Protein AF-A0A9W8U5A1-F1 (afdb_monomer)

Nearest PDB structures (foldseek):
  7m7a-assembly4_D  TM=4.043E-01  e=2.988E+00  Legionella pneumophila
  7m7a-assembly2_B  TM=3.499E-01  e=3.311E+00  Legionella pneumophila
  7m7a-assembly3_C  TM=3.949E-01  e=6.785E+00  Legionella pneumophila
  7m7a-assembly1_A  TM=3.966E-01  e=7.517E+00  Legionella pneumophila

pLDDT: mean 76.12, std 14.29, range [34.47, 93.25]

Mean predicted aligned error: 9.72 Å

Radius of gyration: 17.7 Å; Cα contacts (8 Å, |Δi|>4): 135; chains: 1; bounding box: 49×44×42 Å

Secondary structure (DSSP, 8-state):
-TTTTTSSS--HHHHHHHHTTS-HHHHHHHHHHHHHHHHHHHHIIIII--TTPPPPSS--SSPPTTS-SS------HHHHHHHHHTSTTTTHHHHHHHHHHHHHHHHIIIIIS--SSPPPHHHHS-HHHHHHHHHHHHHHHHT--GGGS--TT--HHHHHHHHHHHHHHHHHHHT-

Structure (mmCIF, N/CA/C/O backbone):
data_AF-A0A9W8U5A1-F1
#
_entry.id   AF-A0A9W8U5A1-F1
#
loop_
_atom_site.group_PDB
_atom_site.id
_atom_site.type_symbol
_atom_site.label_atom_id
_atom_site.label_alt_id
_atom_site.label_comp_id
_atom_site.label_asym_id
_atom_site.label_entity_id
_atom_site.label_seq_id
_atom_site.pdbx_PDB_ins_code
_atom_site.Cartn_x
_atom_site.Cartn_y
_atom_site.Cartn_z
_atom_site.occupancy
_atom_site.B_iso_or_equiv
_atom_site.auth_seq_id
_atom_site.auth_comp_id
_atom_site.auth_asym_id
_atom_site.auth_atom_id
_atom_site.pdbx_PDB_model_num
ATOM 1 N N . MET A 1 1 ? 12.786 -9.719 11.363 1.00 66.06 1 MET A N 1
ATOM 2 C CA . MET A 1 1 ? 11.928 -10.053 12.528 1.00 66.06 1 MET A CA 1
ATOM 3 C C . MET A 1 1 ? 10.472 -10.293 12.140 1.00 66.06 1 MET A C 1
ATOM 5 O O . MET A 1 1 ? 9.950 -11.309 12.569 1.00 66.06 1 MET A O 1
ATOM 9 N N . GLY A 1 2 ? 9.843 -9.474 11.283 1.00 68.12 2 GLY A N 1
ATOM 10 C CA . GLY A 1 2 ? 8.459 -9.706 10.823 1.00 68.12 2 GLY A CA 1
ATOM 11 C C . GLY A 1 2 ? 8.188 -11.108 10.248 1.00 68.12 2 GLY A C 1
ATOM 12 O O . GLY A 1 2 ? 7.225 -11.750 10.651 1.00 68.12 2 GLY A O 1
ATOM 13 N N . THR A 1 3 ? 9.082 -11.647 9.410 1.00 71.38 3 THR A N 1
ATOM 14 C CA . THR A 1 3 ? 8.994 -13.037 8.909 1.00 71.38 3 THR A CA 1
ATOM 15 C C . THR A 1 3 ? 9.093 -14.076 10.028 1.00 71.38 3 THR A C 1
ATOM 17 O O . THR A 1 3 ? 8.339 -15.041 10.050 1.00 71.38 3 THR A O 1
ATOM 20 N N . ARG A 1 4 ? 9.978 -13.859 11.015 1.00 68.69 4 ARG A N 1
ATOM 21 C CA . ARG A 1 4 ? 10.135 -14.757 12.178 1.00 68.69 4 ARG A CA 1
ATOM 22 C C . ARG A 1 4 ? 8.898 -14.759 13.079 1.00 68.69 4 ARG A C 1
ATOM 24 O O . ARG A 1 4 ? 8.614 -15.770 13.704 1.00 68.69 4 ARG A O 1
ATOM 31 N N . LEU A 1 5 ? 8.174 -13.642 13.121 1.00 68.69 5 LEU A N 1
ATOM 32 C CA . LEU A 1 5 ? 6.892 -13.503 13.814 1.00 68.69 5 LEU A CA 1
ATOM 33 C C . LEU A 1 5 ? 5.703 -13.998 12.969 1.00 68.69 5 LEU A C 1
ATOM 35 O O . LEU A 1 5 ? 4.567 -13.936 13.427 1.00 68.69 5 LEU A O 1
ATOM 39 N N . GLY A 1 6 ? 5.941 -14.486 11.746 1.00 68.44 6 GLY A N 1
ATOM 40 C CA . GLY A 1 6 ? 4.894 -14.978 10.850 1.00 68.44 6 GLY A CA 1
ATOM 41 C C . GLY A 1 6 ? 3.973 -13.888 10.297 1.00 68.44 6 GLY A C 1
ATOM 42 O O . GLY A 1 6 ? 2.851 -14.196 9.910 1.00 68.44 6 GLY A O 1
ATOM 43 N N . LEU A 1 7 ? 4.418 -12.627 10.269 1.00 68.81 7 LEU A N 1
ATOM 44 C CA . LEU A 1 7 ? 3.634 -11.506 9.729 1.00 68.81 7 LEU A CA 1
ATOM 45 C C . LEU A 1 7 ? 3.695 -11.422 8.193 1.00 68.81 7 LEU A C 1
ATOM 47 O O . LEU A 1 7 ? 2.850 -10.781 7.578 1.00 68.81 7 LEU A O 1
ATOM 51 N N . PHE A 1 8 ? 4.699 -12.059 7.585 1.00 70.69 8 PHE A N 1
ATOM 52 C CA . PHE A 1 8 ? 4.995 -12.018 6.151 1.00 70.69 8 PHE A CA 1
ATOM 53 C C . PHE A 1 8 ? 5.387 -13.401 5.641 1.00 70.69 8 PHE A C 1
ATOM 55 O O . PHE A 1 8 ? 5.976 -14.178 6.394 1.00 70.69 8 PHE A O 1
ATOM 62 N N . GLY A 1 9 ? 5.108 -13.679 4.363 1.00 66.88 9 GLY A N 1
ATOM 63 C CA . GLY A 1 9 ? 5.457 -14.955 3.724 1.00 66.88 9 GLY A CA 1
ATOM 64 C C . GLY A 1 9 ? 4.682 -16.154 4.279 1.00 66.88 9 GLY A C 1
ATOM 65 O O . GLY A 1 9 ? 5.165 -17.279 4.220 1.00 66.88 9 GLY A O 1
ATOM 66 N N . VAL A 1 10 ? 3.511 -15.907 4.872 1.00 71.44 10 VAL A N 1
ATOM 67 C CA . VAL A 1 10 ? 2.598 -16.944 5.357 1.00 71.44 10 VAL A CA 1
ATOM 68 C C . VAL A 1 10 ? 1.424 -17.027 4.395 1.00 71.44 10 VAL A C 1
ATOM 70 O O . VAL A 1 10 ? 0.817 -16.003 4.082 1.00 71.44 10 VAL A O 1
ATOM 73 N N . GLU A 1 11 ? 1.104 -18.243 3.958 1.00 72.12 11 GLU A N 1
ATOM 74 C CA . GLU A 1 11 ? -0.059 -18.520 3.114 1.00 72.12 11 GLU A CA 1
ATOM 75 C C . GLU A 1 11 ? -1.345 -17.927 3.720 1.00 72.12 11 GLU A C 1
ATOM 77 O O . GLU A 1 11 ? -1.582 -18.097 4.925 1.00 72.12 11 GLU A O 1
ATOM 82 N N . PRO A 1 12 ? -2.209 -17.266 2.925 1.00 69.50 12 PRO A N 1
ATOM 83 C CA . PRO A 1 12 ? -3.407 -16.614 3.448 1.00 69.50 12 PRO A CA 1
ATOM 84 C C . PRO A 1 12 ? -4.337 -17.541 4.230 1.00 69.50 12 PRO A C 1
ATOM 86 O O . PRO A 1 12 ? -4.867 -17.151 5.269 1.00 69.50 12 PRO A O 1
ATOM 89 N N . SER A 1 13 ? -4.479 -18.792 3.791 1.00 71.62 13 SER A N 1
ATOM 90 C CA . SER A 1 13 ? -5.263 -19.816 4.492 1.00 71.62 13 SER A CA 1
ATOM 91 C C . SER A 1 13 ? -4.731 -20.090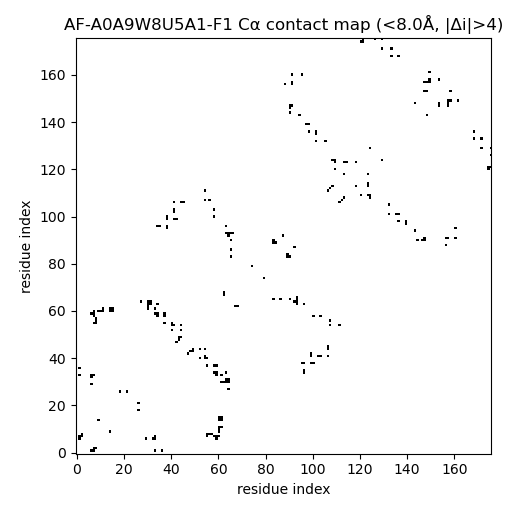 5.906 1.00 71.62 13 SER A C 1
ATOM 93 O O . SER A 1 13 ? -5.500 -20.142 6.867 1.00 71.62 13 SER A O 1
ATOM 95 N N . VAL A 1 14 ? -3.407 -20.180 6.052 1.00 74.88 14 VAL A N 1
ATOM 96 C CA . VAL A 1 14 ? -2.717 -20.415 7.328 1.00 74.88 14 VAL A CA 1
ATOM 97 C C . VAL A 1 14 ? -2.789 -19.180 8.229 1.00 74.88 14 VAL A C 1
ATOM 99 O O . VAL A 1 14 ? -2.969 -19.308 9.443 1.00 74.88 14 VAL A O 1
ATOM 102 N N . ALA A 1 15 ? -2.681 -17.978 7.658 1.00 71.81 15 ALA A N 1
ATOM 103 C CA . ALA A 1 15 ? -2.820 -16.725 8.399 1.00 71.81 15 ALA A CA 1
ATOM 104 C C . ALA A 1 15 ? -4.234 -16.569 8.988 1.00 71.81 15 ALA A C 1
ATOM 106 O O . ALA A 1 15 ? -4.371 -16.253 10.171 1.00 71.81 15 ALA A O 1
ATOM 107 N N . VAL A 1 16 ? -5.274 -16.868 8.199 1.00 69.06 16 VAL A N 1
ATOM 108 C CA . VAL A 1 16 ? -6.682 -16.866 8.637 1.00 69.06 16 VAL A CA 1
ATOM 109 C C . VAL A 1 16 ? -6.913 -17.885 9.754 1.00 69.06 16 VAL A C 1
ATOM 111 O O . VAL A 1 16 ? -7.549 -17.574 10.762 1.00 69.06 16 VAL A O 1
ATOM 114 N N . GLU A 1 17 ? -6.389 -19.105 9.612 1.00 73.25 17 GLU A N 1
ATOM 115 C CA . GLU A 1 17 ? -6.562 -20.146 10.628 1.00 73.25 17 GLU A CA 1
ATOM 116 C C . GLU A 1 17 ? -5.892 -19.772 11.958 1.00 73.25 17 GLU A C 1
ATOM 118 O O . GLU A 1 17 ? -6.462 -19.994 13.027 1.00 73.25 17 GLU A O 1
ATOM 123 N N . ARG A 1 18 ? -4.702 -19.157 11.915 1.00 74.06 18 ARG A N 1
ATOM 124 C CA . ARG A 1 18 ? -4.035 -18.632 13.116 1.00 74.06 18 ARG A CA 1
ATOM 125 C C . ARG A 1 18 ? -4.806 -17.479 13.737 1.00 74.06 18 ARG A C 1
ATOM 127 O O . ARG A 1 18 ? -4.952 -17.463 14.956 1.00 74.06 18 ARG A O 1
ATOM 134 N N . ALA A 1 19 ? -5.324 -16.558 12.922 1.00 70.19 19 ALA A N 1
ATOM 135 C CA . ALA A 1 19 ? -6.122 -15.434 13.402 1.00 70.19 19 ALA A CA 1
ATOM 136 C C . ALA A 1 19 ? -7.347 -15.917 14.195 1.00 70.19 19 ALA A C 1
ATOM 138 O O . ALA A 1 19 ? -7.616 -15.395 15.270 1.00 70.19 19 ALA A O 1
ATOM 139 N N . ARG A 1 20 ? -8.015 -16.993 13.752 1.00 70.62 20 ARG A N 1
ATOM 140 C CA . ARG A 1 20 ? -9.149 -17.603 14.477 1.00 70.62 20 ARG A CA 1
ATOM 141 C C . ARG A 1 20 ? -8.800 -18.157 15.865 1.00 70.62 20 ARG A C 1
ATOM 143 O O . ARG A 1 20 ? -9.701 -18.330 16.677 1.00 70.62 20 ARG A O 1
ATOM 150 N N . LYS A 1 21 ? -7.525 -18.456 16.141 1.00 78.50 21 LYS A N 1
ATOM 151 C CA . LYS A 1 21 ? -7.064 -19.065 17.405 1.00 78.50 21 LYS A CA 1
ATOM 152 C C . LYS A 1 21 ? -6.636 -18.039 18.462 1.00 78.50 21 LYS A C 1
ATOM 154 O O . LYS A 1 21 ? -6.329 -18.434 19.583 1.00 78.50 21 LYS A O 1
ATOM 159 N N . ILE A 1 22 ? -6.585 -16.750 18.124 1.00 78.12 22 ILE A N 1
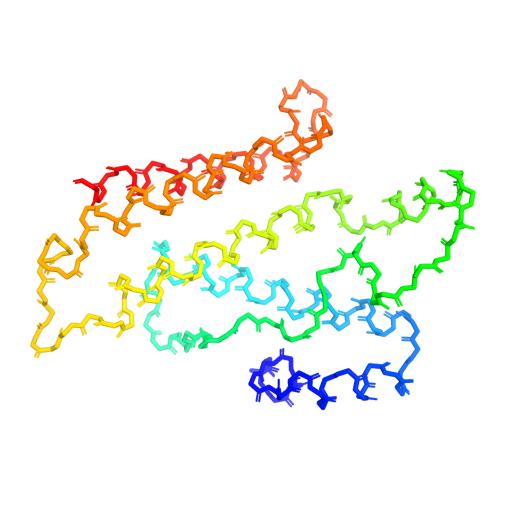ATOM 160 C CA . ILE A 1 22 ? -6.110 -15.677 19.013 1.00 78.12 22 ILE A CA 1
ATOM 161 C C . ILE A 1 22 ? -7.234 -14.690 19.353 1.00 78.12 22 ILE A C 1
ATOM 163 O O . ILE A 1 22 ? -8.212 -14.573 18.613 1.00 78.12 22 ILE A O 1
ATOM 167 N N . SER A 1 23 ? -7.098 -13.975 20.477 1.00 79.06 23 SER A N 1
ATOM 168 C CA . SER A 1 23 ? -8.098 -12.993 20.921 1.00 79.06 23 SER A CA 1
ATOM 169 C C . SER A 1 23 ? -8.279 -11.859 19.896 1.00 79.06 23 SER A C 1
ATOM 171 O O . SER A 1 23 ? -7.325 -11.528 19.187 1.00 79.06 23 SER A O 1
ATOM 173 N N . PRO A 1 24 ? -9.459 -11.215 19.820 1.00 75.44 24 PRO A N 1
ATOM 174 C CA . PRO A 1 24 ? -9.703 -10.112 18.883 1.00 75.44 24 PRO A CA 1
ATOM 175 C C . PRO A 1 24 ? -8.700 -8.953 19.012 1.00 75.44 24 PRO A C 1
ATOM 177 O O . PRO A 1 24 ? -8.259 -8.387 18.013 1.00 75.44 24 PRO A O 1
ATOM 180 N N . GLU A 1 25 ? -8.280 -8.639 20.238 1.00 75.12 25 GLU A N 1
ATOM 181 C CA . GLU A 1 25 ? -7.256 -7.625 20.523 1.00 75.12 25 GLU A CA 1
ATOM 182 C C . GLU A 1 25 ? -5.902 -8.005 19.915 1.00 75.12 25 GLU A C 1
ATOM 184 O O . GLU A 1 25 ? -5.254 -7.189 19.257 1.00 75.12 25 GLU A O 1
ATOM 189 N N . MET A 1 26 ? -5.503 -9.271 20.064 1.00 78.56 26 MET A N 1
ATOM 190 C CA . MET A 1 26 ? -4.273 -9.786 19.473 1.00 78.56 26 MET A CA 1
ATOM 191 C C . MET A 1 26 ? -4.367 -9.818 17.941 1.00 78.56 26 MET A C 1
ATOM 193 O O . MET A 1 26 ? -3.403 -9.460 17.273 1.00 78.56 26 MET A O 1
ATOM 197 N N . GLN A 1 27 ? -5.526 -10.160 17.361 1.00 77.19 27 GLN A N 1
ATOM 198 C CA . GLN A 1 27 ? -5.739 -10.098 15.905 1.00 77.19 27 GLN A CA 1
ATOM 199 C C . GLN A 1 27 ? -5.557 -8.675 15.370 1.00 77.19 27 GLN A C 1
ATOM 201 O O . GLN A 1 27 ? -4.902 -8.474 14.342 1.00 77.19 27 GLN A O 1
ATOM 206 N N . SER A 1 28 ? -6.114 -7.689 16.076 1.00 80.50 28 SER A N 1
ATOM 207 C CA . SER A 1 28 ? -5.970 -6.273 15.745 1.00 80.50 28 SER A CA 1
ATOM 208 C C . SER A 1 28 ? -4.501 -5.853 15.802 1.00 80.50 28 SER A C 1
ATOM 210 O O . SER A 1 28 ? -3.956 -5.380 14.804 1.00 80.50 28 SER A O 1
ATOM 212 N N . ALA A 1 29 ? -3.816 -6.126 16.916 1.00 82.62 29 ALA A N 1
ATOM 213 C CA . ALA A 1 29 ? -2.403 -5.797 17.088 1.00 82.62 29 ALA A CA 1
ATOM 214 C C . ALA A 1 29 ? -1.505 -6.471 16.033 1.00 82.62 29 ALA A C 1
ATOM 216 O O . ALA A 1 29 ? -0.628 -5.820 15.465 1.00 82.62 29 ALA A O 1
ATOM 217 N N . THR A 1 30 ? -1.752 -7.744 15.705 1.00 83.75 30 THR A N 1
ATOM 218 C CA . THR A 1 30 ? -1.059 -8.456 14.621 1.00 83.75 30 THR A CA 1
ATOM 219 C C . THR A 1 30 ? -1.291 -7.786 13.269 1.00 83.75 30 THR A C 1
ATOM 221 O O . THR A 1 30 ? -0.341 -7.615 12.505 1.00 83.75 30 THR A O 1
ATOM 224 N N . SER A 1 31 ? -2.524 -7.366 12.980 1.00 86.12 31 SER A N 1
ATOM 225 C CA . SER A 1 31 ? -2.867 -6.693 11.724 1.00 86.12 31 SER A CA 1
ATOM 226 C C . SER A 1 31 ? -2.169 -5.334 11.613 1.00 86.12 31 SER A C 1
ATOM 228 O O . SER A 1 31 ? -1.532 -5.059 10.598 1.00 86.12 31 SER A O 1
ATOM 230 N N . TYR A 1 32 ? -2.186 -4.517 12.673 1.00 87.88 32 TYR A N 1
ATOM 231 C CA . TYR A 1 32 ? -1.446 -3.249 12.707 1.00 87.88 32 TYR A CA 1
ATOM 232 C C . TYR A 1 32 ? 0.060 -3.448 12.554 1.00 87.88 32 TYR A C 1
ATOM 234 O O . TYR A 1 32 ? 0.694 -2.725 11.788 1.00 87.88 32 TYR A O 1
ATOM 242 N N . ALA A 1 33 ? 0.641 -4.437 13.236 1.00 89.19 33 ALA A N 1
ATOM 243 C CA . ALA A 1 33 ? 2.068 -4.718 13.140 1.00 89.19 33 ALA A CA 1
ATOM 244 C C . ALA A 1 33 ? 2.468 -5.163 11.725 1.00 89.19 33 ALA A C 1
ATOM 246 O O . ALA A 1 33 ? 3.475 -4.689 11.193 1.00 89.19 33 ALA A O 1
ATOM 247 N N . ALA A 1 34 ? 1.680 -6.043 11.100 1.00 89.88 34 ALA A N 1
ATOM 248 C CA . ALA A 1 34 ? 1.943 -6.532 9.751 1.00 89.88 34 ALA A CA 1
ATOM 249 C C . ALA A 1 34 ? 1.824 -5.406 8.714 1.00 89.88 34 ALA A C 1
ATOM 251 O O . ALA A 1 34 ? 2.768 -5.151 7.968 1.00 89.88 34 ALA A O 1
ATOM 252 N N . TRP A 1 35 ? 0.711 -4.672 8.713 1.00 91.69 35 TRP A N 1
ATOM 253 C CA . TRP A 1 35 ? 0.493 -3.578 7.767 1.00 91.69 35 TRP A CA 1
ATOM 254 C C . TRP A 1 35 ? 1.408 -2.378 8.007 1.00 91.69 35 TRP A C 1
ATOM 256 O O . TRP A 1 35 ? 1.922 -1.804 7.054 1.00 91.69 35 TRP A O 1
ATOM 266 N N . GLY A 1 36 ? 1.695 -2.031 9.262 1.00 90.81 36 GLY A N 1
ATOM 267 C CA . GLY A 1 36 ? 2.635 -0.960 9.590 1.00 90.81 36 GLY A CA 1
ATOM 268 C C . GLY A 1 36 ? 4.051 -1.287 9.119 1.00 90.81 36 GLY A C 1
ATOM 269 O O . GLY A 1 36 ? 4.705 -0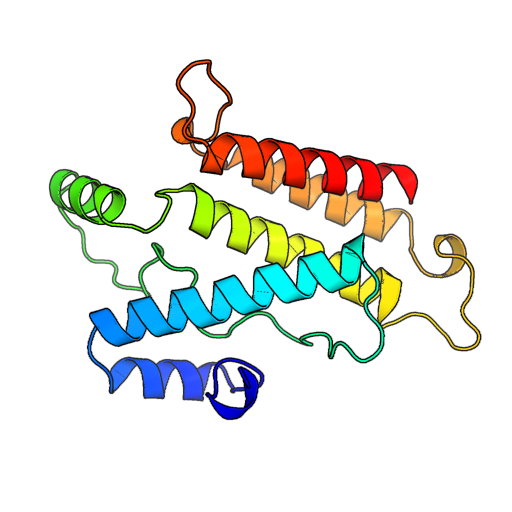.455 8.493 1.00 90.81 36 GLY A O 1
ATOM 270 N N . THR A 1 37 ? 4.495 -2.530 9.337 1.00 90.81 37 THR A N 1
ATOM 271 C CA . THR A 1 37 ? 5.798 -2.998 8.844 1.00 90.81 37 THR A CA 1
ATOM 272 C C . THR A 1 37 ? 5.838 -3.016 7.314 1.00 90.81 37 THR A C 1
ATOM 274 O O . THR A 1 37 ? 6.834 -2.596 6.733 1.00 90.81 37 THR A O 1
ATOM 277 N N . PHE A 1 38 ? 4.761 -3.453 6.652 1.00 91.44 38 PHE A N 1
ATOM 278 C CA . PHE A 1 38 ? 4.660 -3.443 5.191 1.00 91.44 38 PHE A CA 1
ATOM 279 C C . PHE A 1 38 ? 4.787 -2.027 4.628 1.00 91.44 38 PHE A C 1
ATOM 281 O O . PHE A 1 38 ? 5.666 -1.774 3.808 1.00 91.44 38 PHE A O 1
ATOM 288 N N . ASN A 1 39 ? 3.964 -1.099 5.125 1.00 91.44 39 ASN A N 1
ATOM 289 C CA . ASN A 1 39 ? 3.966 0.302 4.709 1.00 91.44 39 ASN A CA 1
ATOM 290 C C . ASN A 1 39 ? 5.363 0.920 4.865 1.00 91.44 39 ASN A C 1
ATOM 292 O O . ASN A 1 39 ? 5.846 1.602 3.964 1.00 91.44 39 ASN A O 1
ATOM 296 N N . TRP A 1 40 ? 6.038 0.633 5.984 1.00 89.44 40 TRP A N 1
ATOM 297 C CA . TRP A 1 40 ? 7.399 1.107 6.228 1.00 89.44 40 TRP A CA 1
ATOM 298 C C . TRP A 1 40 ? 8.412 0.543 5.228 1.00 89.44 40 TRP A C 1
ATOM 300 O O . TRP A 1 40 ? 9.226 1.295 4.697 1.00 89.44 40 TRP A O 1
ATOM 310 N N . ILE A 1 41 ? 8.358 -0.760 4.932 1.00 89.06 41 ILE A N 1
ATOM 311 C CA . ILE A 1 41 ? 9.275 -1.381 3.968 1.00 89.06 41 ILE A CA 1
ATOM 312 C C . ILE A 1 41 ? 9.070 -0.796 2.568 1.00 89.06 41 ILE A C 1
ATOM 314 O O . ILE A 1 41 ? 10.056 -0.465 1.916 1.00 89.06 41 ILE A O 1
ATOM 318 N N . VAL A 1 42 ? 7.821 -0.629 2.116 1.00 89.06 42 VAL A N 1
ATOM 319 C CA . VAL A 1 42 ? 7.528 -0.061 0.788 1.00 89.06 42 VAL A CA 1
ATOM 320 C C . VAL A 1 42 ? 8.013 1.388 0.692 1.00 89.06 42 VAL A C 1
ATOM 322 O O . VAL A 1 42 ? 8.630 1.754 -0.306 1.00 89.06 42 VAL A O 1
ATOM 325 N N . LEU A 1 43 ? 7.818 2.193 1.740 1.00 87.81 43 LEU A N 1
ATOM 326 C CA . LEU A 1 43 ? 8.341 3.558 1.814 1.00 87.81 43 LEU A CA 1
ATOM 327 C C . LEU A 1 43 ? 9.879 3.586 1.756 1.00 87.81 43 LEU A C 1
ATOM 329 O O . LEU A 1 43 ? 10.447 4.333 0.962 1.00 87.81 43 LEU A O 1
ATOM 333 N N . MET A 1 44 ? 10.560 2.761 2.556 1.00 87.25 44 MET A N 1
ATOM 334 C CA . MET A 1 44 ? 12.028 2.676 2.559 1.00 87.25 44 MET A CA 1
ATOM 335 C C . MET A 1 44 ? 12.585 2.221 1.207 1.00 87.25 44 MET A C 1
ATOM 337 O O . MET A 1 44 ? 13.583 2.757 0.730 1.00 87.25 44 MET A O 1
ATOM 341 N N . ALA A 1 45 ? 11.924 1.257 0.579 1.00 83.06 45 ALA A N 1
ATOM 342 C CA . ALA A 1 45 ? 12.259 0.765 -0.745 1.00 83.06 45 ALA A CA 1
ATOM 343 C C . ALA A 1 45 ? 12.156 1.859 -1.818 1.00 83.06 45 ALA A C 1
ATOM 345 O O . ALA A 1 45 ? 13.114 2.095 -2.551 1.00 83.06 45 ALA A O 1
ATOM 346 N N . LEU A 1 46 ? 11.009 2.538 -1.875 1.00 80.56 46 LEU A N 1
ATOM 347 C CA . LEU A 1 46 ? 10.700 3.518 -2.913 1.00 80.56 46 LEU A CA 1
ATOM 348 C C . LEU A 1 46 ? 11.548 4.793 -2.772 1.00 80.56 46 LEU A C 1
ATOM 350 O O . LEU A 1 46 ? 12.086 5.292 -3.755 1.00 80.56 46 LEU A O 1
ATOM 354 N N . PHE A 1 47 ? 11.684 5.316 -1.549 1.00 79.94 47 PHE A N 1
ATOM 355 C CA . PHE A 1 47 ? 12.288 6.633 -1.315 1.00 79.94 47 PHE A CA 1
ATOM 356 C C . PHE A 1 47 ? 13.764 6.598 -0.932 1.00 79.94 47 PHE A C 1
ATOM 358 O O . PHE A 1 47 ? 14.502 7.522 -1.263 1.00 79.94 47 PHE A O 1
ATOM 365 N N . TYR A 1 48 ? 14.202 5.556 -0.226 1.00 78.31 48 TYR A N 1
ATOM 366 C CA . TYR A 1 48 ? 15.544 5.511 0.360 1.00 78.31 48 TYR A CA 1
ATOM 367 C C . TYR A 1 48 ? 16.434 4.430 -0.258 1.00 78.31 48 TYR A C 1
ATOM 369 O O . TYR A 1 48 ? 17.635 4.428 0.003 1.00 78.31 48 TYR A O 1
ATOM 377 N N . GLN A 1 49 ? 15.867 3.519 -1.064 1.00 74.69 49 GLN A N 1
ATOM 378 C CA . GLN A 1 49 ? 16.566 2.414 -1.734 1.00 74.69 49 GLN A CA 1
ATOM 379 C C . GLN A 1 49 ? 17.552 1.683 -0.808 1.00 74.69 49 GLN A C 1
ATOM 381 O O . GLN A 1 49 ? 18.677 1.358 -1.193 1.00 74.69 49 GLN A O 1
ATOM 386 N N . GLN A 1 50 ? 17.138 1.454 0.443 1.00 75.00 50 GLN A N 1
ATOM 387 C CA . GLN A 1 50 ? 18.031 0.981 1.494 1.00 75.00 50 GLN A CA 1
ATOM 388 C C . GLN A 1 50 ? 18.692 -0.361 1.106 1.00 75.00 50 GLN A C 1
ATOM 390 O O . GLN A 1 50 ? 17.984 -1.353 0.891 1.00 75.00 50 GLN A O 1
ATOM 395 N N . PRO A 1 51 ? 20.037 -0.439 1.048 1.00 73.06 51 PRO A N 1
ATOM 396 C CA . PRO A 1 51 ? 20.734 -1.675 0.710 1.00 73.06 51 PRO A CA 1
ATOM 397 C C . PRO A 1 51 ? 20.430 -2.804 1.700 1.00 73.06 51 PRO A C 1
ATOM 399 O O . PRO A 1 51 ? 20.378 -2.592 2.911 1.00 73.06 51 PRO A O 1
ATOM 402 N N . GLY A 1 52 ? 20.241 -4.021 1.184 1.00 74.19 52 GLY A N 1
ATOM 403 C CA . GLY A 1 52 ? 19.968 -5.211 1.999 1.00 74.19 52 GLY A CA 1
ATOM 404 C C . GLY A 1 52 ? 18.542 -5.304 2.556 1.00 74.19 52 GLY A C 1
ATOM 405 O O . GLY A 1 52 ? 18.232 -6.261 3.265 1.00 74.19 52 GLY A O 1
ATOM 406 N N . LEU A 1 53 ? 17.660 -4.352 2.234 1.00 78.81 53 LEU A N 1
ATOM 407 C CA . LEU A 1 53 ? 16.244 -4.447 2.569 1.00 78.81 53 LEU A CA 1
ATOM 408 C C . LEU A 1 53 ? 15.574 -5.518 1.696 1.00 78.81 53 LEU A C 1
ATOM 410 O O . LEU A 1 53 ? 15.561 -5.420 0.470 1.00 78.81 53 LEU A O 1
ATOM 414 N N . SER A 1 54 ? 15.011 -6.550 2.325 1.00 75.94 54 SER A N 1
ATOM 415 C CA . SER A 1 54 ? 14.221 -7.560 1.617 1.00 75.94 54 SER A CA 1
ATOM 416 C C . SER A 1 54 ? 12.854 -6.990 1.246 1.00 75.94 54 SER A C 1
ATOM 418 O O . SER A 1 54 ? 12.084 -6.593 2.123 1.00 75.94 54 SER A O 1
ATOM 420 N N . TYR A 1 55 ? 12.548 -6.980 -0.049 1.00 77.69 55 TYR A N 1
ATOM 421 C CA . TYR A 1 55 ? 11.265 -6.520 -0.564 1.00 77.69 55 TYR A CA 1
ATOM 422 C C . TYR A 1 55 ? 10.198 -7.591 -0.314 1.00 77.69 55 TYR A C 1
ATOM 424 O O . TYR A 1 55 ? 10.431 -8.757 -0.641 1.00 77.69 55 TYR A O 1
ATOM 432 N N . PRO A 1 56 ? 9.035 -7.239 0.257 1.00 81.19 56 PRO A N 1
ATOM 433 C CA . PRO A 1 56 ? 7.940 -8.183 0.378 1.00 81.19 56 PRO A CA 1
ATOM 434 C C . PRO A 1 56 ? 7.460 -8.545 -1.027 1.00 81.19 56 PRO A C 1
ATOM 436 O O . PRO A 1 56 ? 7.213 -7.661 -1.841 1.00 81.19 56 PRO A O 1
ATOM 439 N N . GLU A 1 57 ? 7.319 -9.832 -1.327 1.00 82.25 57 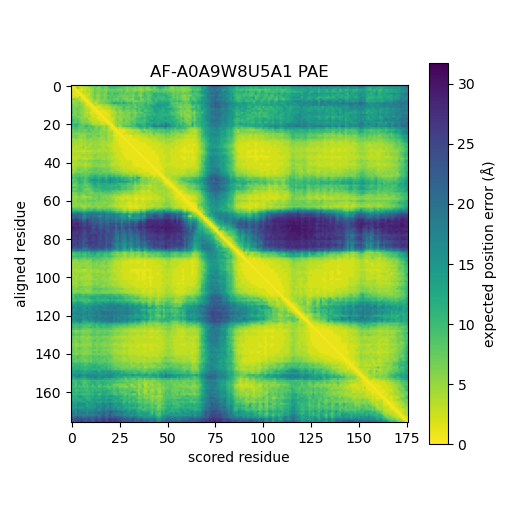GLU A N 1
ATOM 440 C CA . GLU A 1 57 ? 6.772 -10.267 -2.621 1.00 82.25 57 GLU A CA 1
ATOM 441 C C . GLU A 1 57 ? 5.261 -10.038 -2.689 1.00 82.25 57 GLU A C 1
ATOM 443 O O . GLU A 1 57 ? 4.708 -9.741 -3.747 1.00 82.25 57 GLU A O 1
ATOM 448 N N . HIS A 1 58 ? 4.602 -10.125 -1.534 1.00 84.31 58 HIS A N 1
ATOM 449 C CA . HIS A 1 58 ? 3.162 -9.995 -1.385 1.00 84.31 58 HIS A CA 1
ATOM 450 C C . HIS A 1 58 ? 2.828 -9.093 -0.188 1.00 84.31 58 HIS A C 1
ATOM 452 O O . HIS A 1 58 ? 3.595 -9.056 0.784 1.00 84.31 58 HIS A O 1
ATOM 458 N N . PRO A 1 59 ? 1.690 -8.378 -0.229 1.00 88.06 59 PRO A N 1
ATOM 459 C CA . PRO A 1 59 ? 1.179 -7.658 0.931 1.00 88.06 59 PRO A CA 1
ATOM 460 C C . PRO A 1 59 ? 0.844 -8.617 2.088 1.00 88.06 59 PRO A C 1
ATOM 462 O O . PRO A 1 59 ? 0.758 -9.833 1.887 1.00 88.06 59 PRO A O 1
ATOM 465 N N . PRO A 1 60 ? 0.640 -8.098 3.313 1.00 88.56 60 PRO A N 1
ATOM 466 C CA . PRO A 1 60 ? 0.197 -8.913 4.435 1.00 88.56 60 PRO A CA 1
ATOM 467 C C . PRO A 1 60 ? -1.080 -9.690 4.102 1.00 88.56 60 PRO A C 1
ATOM 469 O O . PRO A 1 60 ? -2.027 -9.138 3.547 1.00 88.56 60 PRO A O 1
ATOM 472 N N . ALA A 1 61 ? -1.120 -10.965 4.490 1.00 84.19 61 ALA A N 1
ATOM 473 C CA . ALA A 1 61 ? -2.287 -11.823 4.278 1.00 84.19 61 ALA A CA 1
ATOM 474 C C . ALA A 1 61 ? -3.415 -11.601 5.307 1.00 84.19 61 ALA A C 1
ATOM 476 O O . ALA A 1 61 ? -4.512 -12.138 5.173 1.00 84.19 61 ALA A O 1
ATOM 477 N N . VAL A 1 62 ? -3.133 -10.820 6.350 1.00 83.19 62 VAL A N 1
ATOM 478 C CA . VAL A 1 62 ? -4.115 -10.332 7.326 1.00 83.19 62 VAL A CA 1
ATOM 479 C C . VAL A 1 62 ? -4.836 -9.098 6.762 1.00 83.19 62 VAL A C 1
ATOM 481 O O . VAL A 1 62 ? -4.235 -8.360 5.981 1.00 83.19 62 VAL A O 1
ATOM 484 N N . PRO A 1 63 ? -6.101 -8.818 7.112 1.00 83.50 63 PRO A N 1
ATOM 485 C CA . PRO A 1 63 ? -6.844 -7.697 6.586 1.00 83.50 63 PRO A CA 1
ATOM 486 C C . PRO A 1 63 ? -6.266 -6.410 7.140 1.00 83.50 63 PRO A C 1
ATOM 488 O O . PRO A 1 63 ? -5.616 -6.365 8.189 1.00 83.50 63 PRO A O 1
ATOM 491 N N . ILE A 1 64 ? -6.543 -5.344 6.411 1.00 86.50 64 ILE A N 1
ATOM 492 C CA . ILE A 1 64 ? -6.232 -4.000 6.857 1.00 86.50 64 ILE A CA 1
ATOM 493 C C . ILE A 1 64 ? -7.035 -3.739 8.141 1.00 86.50 64 ILE A C 1
ATOM 495 O O . ILE A 1 64 ? -8.252 -3.957 8.141 1.00 86.50 64 ILE A O 1
ATOM 499 N N . PRO A 1 65 ? -6.397 -3.274 9.231 1.00 82.44 65 PRO A N 1
ATOM 500 C CA . PRO A 1 65 ? -7.106 -2.881 10.441 1.00 82.44 65 PRO A CA 1
ATOM 501 C C . PRO A 1 65 ? -8.275 -1.940 10.137 1.00 82.44 65 PRO A C 1
ATOM 503 O O . PRO A 1 65 ? -8.214 -1.139 9.208 1.00 82.44 65 PRO A O 1
ATOM 506 N N . GLY A 1 66 ? -9.371 -2.064 10.882 1.00 71.06 66 GLY A N 1
ATOM 507 C CA . GLY A 1 66 ? -10.603 -1.312 10.614 1.00 71.06 66 GLY A CA 1
ATOM 508 C C . GLY A 1 66 ? -11.474 -1.880 9.484 1.00 71.06 66 GLY A C 1
ATOM 509 O O . GLY A 1 66 ? -12.593 -1.413 9.310 1.00 71.06 66 GLY A O 1
ATOM 510 N N . HIS A 1 67 ? -11.021 -2.904 8.747 1.00 63.50 67 HIS A N 1
ATOM 511 C CA . HIS A 1 67 ? -11.881 -3.720 7.880 1.00 63.50 67 HIS A CA 1
ATOM 512 C C . HIS A 1 67 ? -12.093 -5.064 8.573 1.00 63.50 67 HIS A C 1
ATOM 514 O O . HIS A 1 67 ? -11.132 -5.748 8.930 1.00 63.50 67 HIS A O 1
ATOM 520 N N . THR A 1 68 ? -13.348 -5.432 8.833 1.00 52.44 68 THR A N 1
ATOM 521 C CA . THR A 1 68 ? -13.648 -6.706 9.490 1.00 52.44 68 THR A CA 1
ATOM 522 C C . THR A 1 68 ? -13.257 -7.865 8.575 1.00 52.44 68 THR A C 1
ATOM 524 O O . THR A 1 68 ? -13.434 -7.813 7.357 1.00 52.44 68 THR A O 1
ATOM 527 N N . TRP A 1 69 ? -12.725 -8.936 9.169 1.00 46.66 69 TRP A N 1
ATOM 528 C CA . TRP A 1 69 ? -12.570 -10.238 8.522 1.00 46.66 69 TRP A CA 1
ATOM 529 C C . TRP A 1 69 ? -13.966 -10.796 8.209 1.00 46.66 69 TRP A C 1
ATOM 531 O O . TRP A 1 69 ? -14.468 -11.590 8.988 1.00 46.66 69 TRP A O 1
ATOM 541 N N . HIS A 1 70 ? -14.635 -10.309 7.159 1.00 43.12 70 HIS A N 1
ATOM 542 C CA . HIS A 1 70 ? -15.975 -10.729 6.727 1.00 43.12 70 HIS A CA 1
ATOM 543 C C . HIS A 1 70 ? -16.885 -11.219 7.868 1.00 43.12 70 HIS A C 1
ATOM 545 O O . HIS A 1 70 ? -17.105 -12.414 8.050 1.00 43.12 70 HIS A O 1
ATOM 551 N N . HIS A 1 71 ? -17.463 -10.281 8.610 1.00 34.47 71 HIS A N 1
ATOM 552 C CA . HIS A 1 71 ? -18.763 -10.528 9.216 1.00 34.47 71 HIS A CA 1
ATOM 553 C C . HIS A 1 71 ? -19.723 -9.512 8.622 1.00 34.47 71 HIS A C 1
ATOM 555 O O . HIS A 1 71 ? -19.714 -8.339 8.991 1.00 34.47 71 HIS A O 1
ATOM 561 N N . SER A 1 72 ? -20.541 -9.982 7.680 1.00 39.25 72 SER A N 1
ATOM 562 C CA . SER A 1 72 ? -21.843 -9.393 7.396 1.00 39.25 72 SER A CA 1
ATOM 563 C C . SER A 1 72 ? -22.656 -9.501 8.685 1.00 39.25 72 SER A C 1
ATOM 565 O O . SER A 1 72 ? -23.365 -10.474 8.907 1.00 39.25 72 SER A O 1
ATOM 567 N N . SER A 1 73 ? -22.455 -8.567 9.602 1.00 39.81 73 SER A N 1
ATOM 568 C CA . SER A 1 73 ? -23.363 -8.361 10.714 1.00 39.81 73 SER A CA 1
ATOM 569 C C . SER A 1 73 ? -23.898 -6.964 10.522 1.00 39.81 73 SER A C 1
ATOM 571 O O . SER A 1 73 ? -23.152 -5.993 10.632 1.00 39.81 73 SER A O 1
ATOM 573 N N . GLU A 1 74 ? -25.176 -6.894 10.171 1.00 42.06 74 GLU A N 1
ATOM 574 C CA . GLU A 1 74 ? -25.997 -5.692 10.226 1.00 42.06 74 GLU A CA 1
ATOM 575 C C . GLU A 1 74 ? -25.891 -5.117 11.646 1.00 42.06 74 GLU A C 1
ATOM 577 O O . GLU A 1 74 ? -26.582 -5.528 12.573 1.00 42.06 74 GLU A O 1
ATOM 582 N N . GLY A 1 75 ? -24.904 -4.250 11.853 1.00 40.84 75 GLY A N 1
ATOM 583 C CA . GLY A 1 75 ? -24.628 -3.593 13.118 1.00 40.84 75 GLY A CA 1
ATOM 584 C C . GLY A 1 75 ? -25.150 -2.168 13.068 1.00 40.84 75 GLY A C 1
ATOM 585 O O . GLY A 1 75 ? -24.931 -1.460 12.087 1.00 40.84 75 GLY A O 1
ATOM 586 N N . SER A 1 76 ? -25.843 -1.760 14.132 1.00 43.59 76 SER A N 1
ATOM 587 C CA . SER A 1 76 ? -26.362 -0.403 14.315 1.00 43.59 76 SER A CA 1
ATOM 588 C C . SER A 1 76 ? -25.286 0.663 14.018 1.00 43.59 76 SER A C 1
ATOM 590 O O . SER A 1 76 ? -24.157 0.529 14.506 1.00 43.59 76 SER A O 1
ATOM 592 N N . PRO A 1 77 ? -25.616 1.747 13.283 1.00 45.88 77 PRO A N 1
ATOM 593 C CA . PRO A 1 77 ? -24.661 2.775 12.842 1.00 45.88 77 PRO A CA 1
ATOM 594 C C . PRO A 1 77 ? -23.906 3.478 13.987 1.00 45.88 77 PRO A C 1
ATOM 596 O O . PRO A 1 77 ? -22.868 4.106 13.770 1.00 45.88 77 PRO A O 1
ATOM 599 N N . GLU A 1 78 ? -24.401 3.360 15.217 1.00 39.91 78 GLU A N 1
ATOM 600 C CA . GLU A 1 78 ? -23.826 3.964 16.421 1.00 39.91 78 GLU A CA 1
ATOM 601 C C . GLU A 1 78 ? -22.662 3.140 17.004 1.00 39.91 78 GLU A C 1
ATOM 603 O O . GLU A 1 78 ? -21.671 3.702 17.473 1.00 39.91 78 GLU A O 1
ATOM 608 N N . SER A 1 79 ? -22.717 1.809 16.865 1.00 43.19 79 SER A N 1
ATOM 609 C CA . SER A 1 79 ? -21.631 0.891 17.240 1.00 43.19 79 SER A CA 1
ATOM 610 C C . SER A 1 79 ? -20.434 1.042 16.296 1.00 43.19 79 SER A C 1
ATOM 612 O O . SER A 1 79 ? -19.293 1.101 16.752 1.00 43.19 79 SER A O 1
ATOM 614 N N . THR A 1 80 ? -20.684 1.196 14.993 1.00 47.66 80 THR A N 1
ATOM 615 C CA . THR A 1 80 ? -19.640 1.395 13.977 1.00 47.66 80 THR A CA 1
ATOM 616 C C . THR A 1 80 ? -18.847 2.684 14.217 1.00 47.66 80 THR A C 1
ATOM 618 O O . THR A 1 80 ? -17.625 2.696 14.076 1.00 47.66 80 THR A O 1
ATOM 621 N N . ARG A 1 81 ? -19.516 3.766 14.646 1.00 41.69 81 ARG A N 1
ATOM 622 C CA . ARG A 1 81 ? -18.871 5.053 14.969 1.00 41.69 81 ARG A CA 1
ATOM 623 C C . ARG A 1 81 ? -17.973 4.986 16.207 1.00 41.69 81 ARG A C 1
ATOM 625 O O . ARG A 1 81 ? -16.895 5.578 16.193 1.00 41.69 81 ARG A O 1
ATOM 632 N N . GLN A 1 82 ? -18.370 4.248 17.245 1.00 42.09 82 GLN A N 1
ATOM 633 C CA . GLN A 1 82 ? -17.550 4.067 18.451 1.00 42.09 82 GLN A CA 1
ATOM 634 C C . GLN A 1 82 ? -16.320 3.180 18.197 1.00 42.09 82 GLN A C 1
ATOM 636 O O . GLN A 1 82 ? -15.238 3.478 18.701 1.00 42.09 82 GLN A O 1
ATOM 641 N N . THR A 1 83 ? -16.434 2.144 17.357 1.00 49.78 83 THR A N 1
ATOM 642 C CA . THR A 1 83 ? -15.287 1.306 16.958 1.00 49.78 83 THR A CA 1
ATOM 643 C C . THR A 1 83 ? -14.266 2.086 16.116 1.00 49.78 83 THR A C 1
ATOM 645 O O . THR A 1 83 ? -13.058 1.940 16.311 1.00 49.78 83 THR A O 1
ATOM 648 N N . LEU A 1 84 ? -14.726 2.980 15.232 1.00 45.88 84 LEU A N 1
ATOM 649 C CA . LEU A 1 84 ? -13.855 3.856 14.435 1.00 45.88 84 LEU A CA 1
ATOM 650 C C . LEU A 1 84 ? -13.114 4.899 15.293 1.00 45.88 84 LEU A C 1
ATOM 652 O O . LEU A 1 84 ? -11.945 5.173 15.036 1.00 45.88 84 LEU A O 1
ATOM 656 N N . GLN A 1 85 ? -13.737 5.423 16.356 1.00 44.53 85 GLN A N 1
ATOM 657 C CA . GLN A 1 85 ? -13.084 6.347 17.299 1.00 44.53 85 GLN A CA 1
ATOM 658 C C . GLN A 1 85 ? -11.991 5.690 18.166 1.00 44.53 85 GLN A C 1
ATOM 660 O O . GLN A 1 85 ? -11.111 6.392 18.656 1.00 44.53 85 GLN A O 1
ATOM 665 N N . GLN A 1 86 ? -12.002 4.361 18.327 1.00 53.97 86 GLN A N 1
ATOM 666 C CA . GLN A 1 86 ? -10.960 3.601 19.041 1.00 53.97 86 GLN A CA 1
ATOM 667 C C . GLN A 1 86 ? -9.859 3.040 18.121 1.00 53.97 86 GLN A C 1
ATOM 669 O O . GLN A 1 86 ? -8.939 2.361 18.577 1.00 53.97 86 GLN A O 1
ATOM 674 N N . THR A 1 87 ? -9.936 3.311 16.818 1.00 64.19 87 THR A N 1
ATOM 675 C CA . THR A 1 87 ? -8.991 2.810 15.813 1.00 64.19 87 THR A CA 1
ATOM 676 C C . THR A 1 87 ? -7.760 3.726 15.758 1.00 64.19 87 THR A C 1
ATOM 678 O O . THR A 1 87 ? -7.881 4.948 15.667 1.00 64.19 87 THR A O 1
ATOM 681 N N . TYR A 1 88 ? -6.555 3.153 15.836 1.00 72.62 88 TYR A N 1
ATOM 682 C CA . TYR A 1 88 ? -5.290 3.897 15.778 1.00 72.62 88 TYR A CA 1
ATOM 683 C C . TYR A 1 88 ? -5.215 4.753 14.500 1.00 72.62 88 TYR A C 1
ATOM 685 O O . TYR A 1 88 ? -5.295 4.228 13.393 1.00 72.62 88 TYR A O 1
ATOM 693 N N . MET A 1 89 ? -5.059 6.075 14.670 1.00 79.94 89 MET A N 1
ATOM 694 C CA . MET A 1 89 ? -5.073 7.089 13.596 1.00 79.94 89 MET A CA 1
ATOM 695 C C . MET A 1 89 ? -6.380 7.146 12.772 1.00 79.94 89 MET A C 1
ATOM 697 O O . MET A 1 89 ? -6.369 7.652 11.650 1.00 79.94 89 MET A O 1
ATOM 701 N N . GLY A 1 90 ? -7.501 6.646 13.307 1.00 83.62 90 GLY A N 1
ATOM 702 C CA . GLY A 1 90 ? -8.804 6.668 12.635 1.00 83.62 90 GLY A CA 1
ATOM 703 C C . GLY A 1 90 ? -8.748 6.067 11.225 1.00 83.62 90 GLY A C 1
ATOM 704 O O . GLY A 1 90 ? -8.171 5.001 11.014 1.00 83.62 90 GLY A O 1
ATOM 705 N N . ASP A 1 91 ? -9.300 6.782 10.242 1.00 84.00 91 ASP A N 1
ATOM 706 C CA . ASP A 1 91 ? -9.331 6.346 8.838 1.00 84.00 91 ASP A CA 1
ATOM 707 C C . ASP A 1 91 ? -7.962 6.403 8.141 1.00 84.00 91 ASP A C 1
ATOM 709 O O . ASP A 1 91 ? -7.763 5.765 7.104 1.00 84.00 91 ASP A O 1
ATOM 713 N N . THR A 1 92 ? -6.990 7.135 8.697 1.00 87.38 92 THR A N 1
ATOM 714 C CA . THR A 1 92 ? -5.702 7.376 8.030 1.00 87.38 92 THR A CA 1
ATOM 715 C C . THR A 1 92 ? -4.888 6.108 7.863 1.00 87.38 92 THR A C 1
ATOM 717 O O . THR A 1 92 ? -4.321 5.885 6.795 1.00 87.38 92 THR A O 1
ATOM 720 N N . PHE A 1 93 ? -4.824 5.256 8.887 1.00 88.75 93 PHE A N 1
ATOM 721 C CA . PHE A 1 93 ? -4.036 4.031 8.798 1.00 88.75 93 PHE A CA 1
ATOM 722 C C . PHE A 1 93 ? -4.590 3.059 7.737 1.00 88.75 93 PHE A C 1
ATOM 724 O O . PHE A 1 93 ? -3.819 2.642 6.867 1.00 88.75 93 PHE A O 1
ATOM 731 N N . PRO A 1 94 ? -5.900 2.737 7.711 1.00 89.31 94 PRO A N 1
ATOM 732 C CA . PRO A 1 94 ? -6.476 1.917 6.646 1.00 89.31 94 PRO A CA 1
ATOM 733 C C . PRO A 1 94 ? -6.280 2.506 5.244 1.00 89.31 94 PRO A C 1
ATOM 735 O O . PRO A 1 94 ? -5.961 1.781 4.299 1.00 89.31 94 PRO A O 1
ATOM 738 N N . VAL A 1 95 ? -6.440 3.826 5.110 1.00 89.88 95 VAL A N 1
ATOM 739 C CA . VAL A 1 95 ? -6.218 4.553 3.854 1.00 89.88 95 VAL A CA 1
ATOM 740 C C . VAL A 1 95 ? -4.765 4.414 3.386 1.00 89.88 95 VAL A C 1
ATOM 742 O O . VAL A 1 95 ? -4.535 4.067 2.225 1.00 89.88 95 VAL A O 1
ATOM 745 N N . LEU A 1 96 ? -3.797 4.602 4.290 1.00 89.94 96 LEU A N 1
ATOM 746 C CA . LEU A 1 96 ? -2.369 4.412 4.021 1.00 89.94 96 LEU A CA 1
ATOM 747 C C . LEU A 1 96 ? -2.053 2.982 3.584 1.00 89.94 96 LEU A C 1
ATOM 749 O O . LEU A 1 96 ? -1.278 2.790 2.656 1.00 89.94 96 LEU A O 1
ATOM 753 N N . CYS A 1 97 ? -2.656 1.974 4.211 1.00 91.75 97 CYS A N 1
ATOM 754 C CA . CYS A 1 97 ? -2.426 0.577 3.837 1.00 91.75 97 CYS A CA 1
ATOM 755 C C . CYS A 1 97 ? -2.853 0.290 2.393 1.00 91.75 97 CYS A C 1
ATOM 757 O O . CYS A 1 97 ? -2.130 -0.376 1.652 1.00 91.75 97 CYS A O 1
ATOM 759 N N . ARG A 1 98 ? -4.010 0.818 1.966 1.00 92.00 98 ARG A N 1
ATOM 760 C CA . ARG A 1 98 ? -4.476 0.678 0.576 1.00 92.00 98 ARG A CA 1
ATOM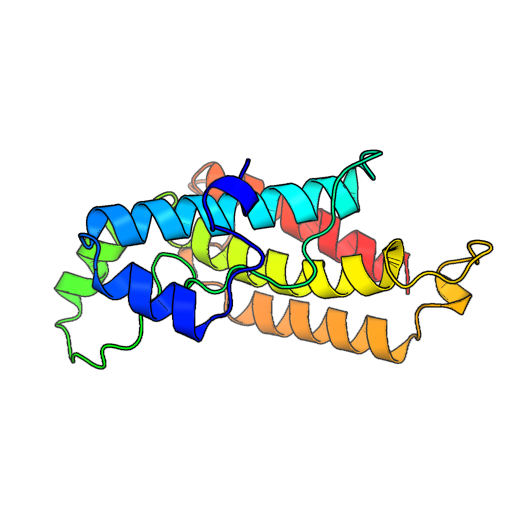 761 C C . ARG A 1 98 ? -3.556 1.395 -0.405 1.00 92.00 98 ARG A C 1
ATOM 763 O O . ARG A 1 98 ? -3.200 0.817 -1.426 1.00 92.00 98 ARG A O 1
ATOM 770 N N . PHE A 1 99 ? -3.138 2.608 -0.060 1.00 92.19 99 PHE A N 1
ATOM 771 C CA . PHE A 1 99 ? -2.181 3.383 -0.840 1.00 92.19 99 PHE A CA 1
ATOM 772 C C . PHE A 1 99 ? -0.855 2.638 -1.033 1.00 92.19 99 PHE A C 1
ATOM 774 O O . PHE A 1 99 ? -0.405 2.423 -2.157 1.00 92.19 99 PHE A O 1
ATOM 781 N N . TRP A 1 100 ? -0.254 2.171 0.062 1.00 92.62 100 TRP A N 1
ATOM 782 C CA . TRP A 1 100 ? 1.024 1.467 0.019 1.00 92.62 100 TRP A CA 1
ATOM 783 C C . TRP A 1 100 ? 0.943 0.119 -0.684 1.00 92.62 100 TRP A C 1
ATOM 785 O O . TRP A 1 100 ? 1.944 -0.328 -1.234 1.00 92.62 100 TRP A O 1
ATOM 795 N N . ARG A 1 101 ? -0.236 -0.508 -0.731 1.00 93.25 101 ARG A N 1
ATOM 796 C CA . ARG A 1 101 ? -0.469 -1.696 -1.556 1.00 93.25 101 ARG A CA 1
ATOM 797 C C . ARG A 1 101 ? -0.384 -1.384 -3.055 1.00 93.25 101 ARG A C 1
ATOM 799 O O . ARG A 1 101 ? 0.215 -2.164 -3.779 1.00 93.25 101 ARG A O 1
ATOM 806 N N . ILE A 1 102 ? -0.910 -0.245 -3.510 1.00 93.19 102 ILE A N 1
ATOM 807 C CA . ILE A 1 102 ? -0.762 0.191 -4.913 1.00 93.19 102 ILE A CA 1
ATOM 808 C C . ILE A 1 102 ? 0.713 0.491 -5.207 1.00 93.19 102 ILE A C 1
ATOM 810 O O . ILE A 1 102 ? 1.282 -0.024 -6.171 1.00 93.19 102 ILE A O 1
ATOM 814 N N . MET A 1 103 ? 1.359 1.270 -4.333 1.00 90.69 103 MET A N 1
ATOM 815 C CA . MET A 1 103 ? 2.772 1.633 -4.483 1.00 90.69 103 MET A CA 1
ATOM 816 C C . MET A 1 103 ? 3.710 0.430 -4.401 1.00 90.69 103 MET A C 1
ATOM 818 O O . MET A 1 103 ? 4.766 0.440 -5.017 1.00 90.69 103 MET A O 1
ATOM 822 N N . HIS A 1 104 ? 3.341 -0.621 -3.674 1.00 91.62 104 HIS A N 1
ATOM 823 C CA . HIS A 1 104 ? 4.103 -1.865 -3.621 1.00 91.62 104 HIS A CA 1
ATOM 824 C C . HIS A 1 104 ? 4.247 -2.513 -4.999 1.00 91.62 104 HIS A C 1
ATOM 826 O O . HIS A 1 104 ? 5.355 -2.905 -5.360 1.00 91.62 104 HIS A O 1
ATOM 832 N N . GLU A 1 105 ? 3.181 -2.553 -5.799 1.00 90.81 105 GLU A N 1
ATOM 833 C CA . GLU A 1 105 ? 3.247 -3.082 -7.166 1.00 90.81 105 GLU A CA 1
ATOM 834 C C . GLU A 1 105 ? 4.140 -2.222 -8.071 1.00 90.81 105 GLU A C 1
ATOM 836 O O . GLU A 1 105 ? 4.905 -2.758 -8.876 1.00 90.81 105 GLU A O 1
ATOM 841 N N . VAL A 1 106 ? 4.103 -0.895 -7.897 1.00 88.56 106 VAL A N 1
ATOM 842 C CA . VAL A 1 106 ? 5.027 0.029 -8.575 1.00 88.56 106 VAL A CA 1
ATOM 843 C C . VAL A 1 106 ? 6.468 -0.288 -8.175 1.00 88.56 106 VAL A C 1
ATOM 845 O O . VAL A 1 106 ? 7.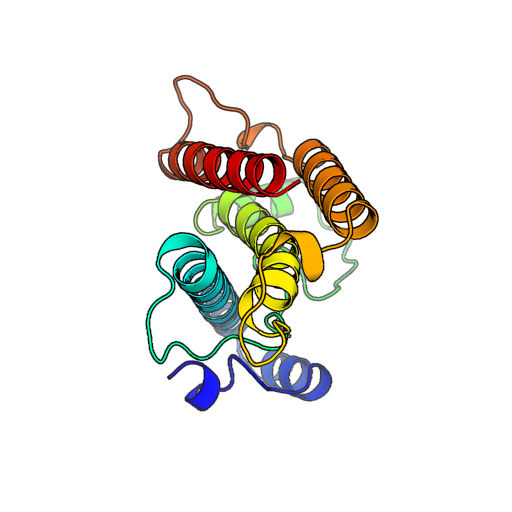313 -0.509 -9.036 1.00 88.56 106 VAL A O 1
ATOM 848 N N . THR A 1 107 ? 6.741 -0.400 -6.876 1.00 86.06 107 THR A N 1
ATOM 849 C CA . THR A 1 107 ? 8.063 -0.711 -6.325 1.00 86.06 107 THR A CA 1
ATOM 850 C C . THR A 1 107 ? 8.615 -2.041 -6.848 1.00 86.06 107 THR A C 1
ATOM 852 O O . THR A 1 107 ? 9.793 -2.115 -7.202 1.00 86.06 107 THR A O 1
ATOM 855 N N . LEU A 1 108 ? 7.788 -3.091 -6.930 1.00 87.12 108 LEU A N 1
ATOM 856 C CA . LEU A 1 108 ? 8.198 -4.382 -7.494 1.00 87.12 108 LEU A CA 1
ATOM 857 C C . LEU A 1 108 ? 8.637 -4.226 -8.950 1.00 87.12 108 LEU A C 1
ATOM 859 O O . LEU A 1 108 ? 9.747 -4.625 -9.306 1.00 87.12 108 LEU A O 1
ATOM 863 N N . LYS A 1 109 ? 7.811 -3.568 -9.767 1.00 85.44 109 LYS A N 1
ATOM 864 C CA . LYS A 1 109 ? 8.108 -3.390 -11.186 1.00 85.44 109 LYS A CA 1
ATOM 865 C C . LYS A 1 109 ? 9.316 -2.478 -11.419 1.00 85.44 109 LYS A C 1
ATOM 867 O O . LYS A 1 109 ? 10.083 -2.704 -12.345 1.00 85.44 109 LYS A O 1
ATOM 872 N N . TYR A 1 110 ? 9.508 -1.459 -10.588 1.00 78.62 110 TYR A N 1
ATOM 873 C CA . TYR A 1 110 ? 10.585 -0.482 -10.755 1.00 78.62 110 TYR A CA 1
ATOM 874 C C . TYR A 1 110 ? 11.945 -1.005 -10.296 1.00 78.62 110 TYR A C 1
ATOM 876 O O . TYR A 1 110 ? 12.952 -0.698 -10.927 1.00 78.62 110 TYR A O 1
ATOM 884 N N . TYR A 1 111 ? 11.989 -1.781 -9.209 1.00 77.56 111 TYR A N 1
ATOM 885 C CA . TYR A 1 111 ? 13.255 -2.120 -8.553 1.00 77.56 111 TYR A CA 1
ATOM 886 C C . TYR A 1 111 ? 13.559 -3.615 -8.501 1.00 77.56 111 TYR A C 1
ATOM 888 O O . TYR A 1 111 ? 14.725 -3.988 -8.624 1.00 77.56 111 TYR A O 1
ATOM 896 N N . ARG A 1 112 ? 12.554 -4.477 -8.303 1.00 78.44 112 ARG A N 1
ATOM 897 C CA . ARG A 1 112 ? 12.774 -5.931 -8.205 1.00 78.44 112 ARG A CA 1
ATOM 898 C C . ARG A 1 112 ? 12.910 -6.558 -9.585 1.00 78.44 112 ARG A C 1
ATOM 900 O O . ARG A 1 112 ? 13.840 -7.322 -9.810 1.00 78.44 112 ARG A O 1
ATOM 907 N N . ASP A 1 113 ? 11.986 -6.228 -10.479 1.00 81.50 113 ASP A N 1
ATOM 908 C CA . ASP A 1 113 ? 11.875 -6.879 -11.786 1.00 81.50 113 ASP A CA 1
ATOM 909 C C . ASP A 1 113 ? 12.830 -6.278 -12.829 1.00 81.50 113 ASP A C 1
ATOM 911 O O . ASP A 1 113 ? 12.800 -6.674 -13.992 1.00 81.50 113 ASP A O 1
ATOM 915 N N . GLN A 1 114 ? 13.682 -5.327 -12.427 1.00 74.81 114 GLN A N 1
ATOM 916 C CA . GLN A 1 114 ? 14.636 -4.707 -13.335 1.00 74.81 114 GLN A CA 1
ATOM 917 C C . GLN A 1 114 ? 15.602 -5.756 -13.913 1.00 74.81 114 GLN A C 1
ATOM 919 O O . GLN A 1 114 ? 16.203 -6.523 -13.151 1.00 74.81 114 GLN A O 1
ATOM 924 N N . PRO A 1 115 ? 15.803 -5.773 -15.243 1.00 74.56 115 PRO A N 1
ATOM 925 C CA . PRO A 1 115 ? 16.745 -6.683 -15.876 1.00 74.56 115 PRO A CA 1
ATOM 926 C C . PRO A 1 115 ? 18.175 -6.413 -15.395 1.00 74.56 115 PRO A C 1
ATOM 928 O O . PRO A 1 115 ? 18.508 -5.312 -14.950 1.00 74.56 115 PRO A O 1
ATOM 931 N N . TYR A 1 116 ? 19.025 -7.438 -15.477 1.00 70.69 116 TYR A N 1
ATOM 932 C CA . TYR A 1 116 ? 20.463 -7.298 -15.265 1.00 70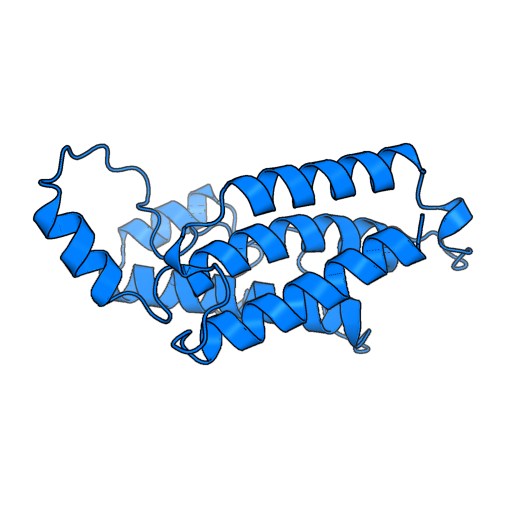.69 116 TYR A CA 1
ATOM 933 C C . TYR A 1 116 ? 21.197 -7.375 -16.614 1.00 70.69 116 TYR A C 1
ATOM 935 O O . TYR A 1 116 ? 21.015 -8.369 -17.321 1.00 70.69 116 TYR A O 1
ATOM 943 N N . PRO A 1 117 ? 22.063 -6.402 -16.958 1.00 78.94 117 PRO A N 1
ATOM 944 C CA . PRO A 1 117 ? 22.397 -5.191 -16.197 1.00 78.94 117 PRO A CA 1
ATOM 945 C C . PRO A 1 117 ? 21.217 -4.211 -16.107 1.00 78.94 117 PRO A C 1
ATOM 947 O O . PRO A 1 117 ? 20.357 -4.207 -16.979 1.00 78.94 117 PRO A O 1
ATOM 950 N N . ARG A 1 118 ? 21.182 -3.385 -15.048 1.00 74.50 118 ARG A N 1
ATOM 951 C CA . ARG A 1 118 ? 20.091 -2.419 -14.842 1.00 74.50 118 ARG A CA 1
ATOM 952 C C . ARG A 1 118 ? 20.011 -1.459 -16.021 1.00 74.50 118 ARG A C 1
ATOM 954 O O . ARG A 1 118 ? 20.954 -0.713 -16.277 1.00 74.50 118 ARG A O 1
ATOM 961 N N . GLU A 1 119 ? 18.870 -1.461 -16.688 1.00 75.12 119 GLU A N 1
ATOM 962 C CA . GLU A 1 119 ? 18.565 -0.513 -17.751 1.00 75.12 119 GLU A CA 1
ATOM 963 C C . GLU A 1 119 ? 17.856 0.737 -17.204 1.00 75.12 119 GLU A C 1
ATOM 965 O O . GLU A 1 119 ? 17.456 0.796 -16.035 1.00 75.12 119 GLU A O 1
ATOM 970 N N . GLY A 1 120 ? 17.708 1.763 -18.047 1.00 69.75 120 GLY A N 1
ATOM 971 C CA . GLY A 1 120 ? 16.918 2.945 -17.704 1.00 69.75 120 GLY A CA 1
ATOM 972 C C . GLY A 1 120 ? 15.456 2.573 -17.439 1.00 69.75 120 GLY A C 1
ATOM 973 O O . GLY A 1 120 ? 14.905 1.696 -18.093 1.00 69.75 120 GLY A O 1
ATOM 974 N N . LEU A 1 121 ? 14.796 3.246 -16.491 1.00 69.88 121 LEU A N 1
ATOM 975 C CA . LEU A 1 121 ? 13.402 2.936 -16.130 1.00 69.88 121 LEU A CA 1
ATOM 976 C C . LEU A 1 121 ? 12.451 2.963 -17.339 1.00 69.88 121 LEU A C 1
ATOM 978 O O . LEU A 1 121 ? 11.557 2.125 -17.420 1.00 69.88 121 LEU A O 1
ATOM 982 N N . SER A 1 122 ? 12.691 3.850 -18.307 1.00 68.12 122 SER A N 1
ATOM 983 C CA . SER A 1 122 ? 11.888 3.979 -19.528 1.00 68.12 122 SER A CA 1
ATOM 984 C C . SER A 1 122 ? 11.983 2.787 -20.490 1.00 68.12 122 SER A C 1
ATOM 986 O O . SER A 1 122 ? 11.095 2.630 -21.323 1.00 68.12 122 SER A O 1
ATOM 988 N N . SER A 1 123 ? 13.018 1.940 -20.403 1.00 69.50 123 SER A N 1
ATOM 989 C CA . SER A 1 123 ? 13.097 0.712 -21.215 1.00 69.50 123 SER A CA 1
ATOM 990 C C . SER A 1 123 ? 12.354 -0.463 -20.574 1.00 69.50 123 SER A C 1
ATOM 992 O O . SER A 1 123 ? 11.900 -1.361 -21.281 1.00 69.50 123 SER A O 1
ATOM 994 N N . HIS A 1 124 ? 12.192 -0.447 -19.247 1.00 77.56 124 HIS A N 1
ATOM 995 C CA . HIS A 1 124 ? 11.569 -1.530 -18.483 1.00 77.56 124 HIS A CA 1
ATOM 996 C C . HIS A 1 124 ? 10.091 -1.271 -18.139 1.00 77.56 124 HIS A C 1
ATOM 998 O O . HIS A 1 124 ? 9.287 -2.206 -18.053 1.00 77.56 124 HIS A O 1
ATOM 1004 N N . ILE A 1 125 ? 9.720 -0.009 -17.922 1.00 83.56 125 ILE A N 1
ATOM 1005 C CA . ILE A 1 125 ? 8.365 0.396 -17.550 1.00 83.56 125 ILE A CA 1
ATOM 1006 C C . ILE A 1 125 ? 7.624 0.868 -18.793 1.00 83.56 125 ILE A C 1
ATOM 1008 O O . ILE A 1 125 ? 8.016 1.831 -19.444 1.00 83.56 125 ILE A O 1
ATOM 1012 N N . THR A 1 126 ? 6.523 0.196 -19.121 1.00 85.88 126 THR A N 1
ATOM 1013 C CA . THR A 1 126 ? 5.675 0.621 -20.233 1.00 85.88 126 THR A CA 1
ATOM 1014 C C . THR A 1 126 ? 4.806 1.802 -19.813 1.00 85.88 126 THR A C 1
ATOM 1016 O O . THR A 1 126 ? 4.293 1.842 -18.692 1.00 85.88 126 THR A O 1
ATOM 1019 N N . LEU A 1 127 ? 4.558 2.724 -20.747 1.00 85.75 127 LEU A N 1
ATOM 1020 C CA . LEU A 1 127 ? 3.618 3.829 -20.537 1.00 85.75 127 LEU A CA 1
ATOM 1021 C C . LEU A 1 127 ? 2.236 3.318 -20.096 1.00 85.75 127 LEU A C 1
ATOM 1023 O O . LEU A 1 127 ? 1.637 3.865 -19.179 1.00 85.75 127 LEU A O 1
ATOM 1027 N N . ALA A 1 128 ? 1.770 2.210 -20.682 1.00 88.31 128 ALA A N 1
ATOM 1028 C CA . ALA A 1 128 ? 0.499 1.589 -20.314 1.00 88.31 128 ALA A CA 1
ATOM 1029 C C . ALA A 1 128 ? 0.456 1.136 -18.841 1.00 88.31 128 ALA A C 1
ATOM 1031 O O . ALA A 1 128 ? -0.579 1.265 -18.189 1.00 88.31 128 ALA A O 1
ATOM 1032 N N . PHE A 1 129 ? 1.567 0.622 -18.296 1.00 89.50 129 PHE A N 1
ATOM 1033 C CA . PHE A 1 129 ? 1.651 0.272 -16.877 1.00 89.50 129 PHE A CA 1
ATOM 1034 C C . PHE A 1 129 ? 1.611 1.521 -15.989 1.00 89.50 129 PHE A C 1
ATOM 1036 O O . PHE A 1 129 ? 0.879 1.539 -14.999 1.00 89.50 129 PHE A O 1
ATOM 1043 N N . ALA A 1 130 ? 2.364 2.565 -16.352 1.00 86.94 130 ALA A N 1
ATOM 1044 C CA . ALA A 1 130 ? 2.372 3.828 -15.618 1.00 86.94 130 ALA A CA 1
ATOM 1045 C C . ALA A 1 130 ? 0.977 4.479 -15.602 1.00 86.94 130 ALA A C 1
ATOM 1047 O O . ALA A 1 130 ? 0.472 4.827 -14.537 1.00 86.94 130 ALA A O 1
ATOM 1048 N N . GLU A 1 131 ? 0.307 4.545 -16.755 1.00 89.06 131 GLU A N 1
ATOM 1049 C CA . GLU A 1 131 ? -1.054 5.076 -16.891 1.00 89.06 131 GLU A CA 1
ATOM 1050 C C . GLU A 1 131 ? -2.072 4.267 -16.076 1.00 89.06 131 GLU A C 1
ATOM 1052 O O . GLU A 1 131 ? -2.917 4.844 -15.388 1.00 89.06 131 GLU A O 1
ATOM 1057 N N . TYR A 1 132 ? -1.981 2.932 -16.107 1.00 92.12 132 TYR A N 1
ATOM 1058 C CA . TYR A 1 132 ? -2.837 2.068 -15.295 1.00 92.12 132 TYR A CA 1
ATOM 1059 C C . TYR A 1 132 ? -2.679 2.373 -13.800 1.00 92.12 132 TYR A C 1
ATOM 1061 O O . TYR A 1 132 ? -3.675 2.572 -13.104 1.00 92.12 132 TYR A O 1
ATOM 1069 N N . LYS A 1 133 ? -1.436 2.468 -13.312 1.00 91.62 133 LYS A N 1
ATOM 1070 C CA . LYS A 1 133 ? -1.159 2.761 -11.900 1.00 91.62 133 LYS A CA 1
ATOM 1071 C C . LYS A 1 133 ? -1.573 4.172 -11.502 1.00 91.62 133 LYS A C 1
ATOM 1073 O O . LYS A 1 133 ? -2.112 4.355 -10.415 1.00 91.62 133 LYS A O 1
ATOM 1078 N N . TYR A 1 134 ? -1.407 5.145 -12.391 1.00 87.62 134 TYR A N 1
ATOM 1079 C CA . TYR A 1 134 ? -1.888 6.505 -12.175 1.00 87.62 134 TYR A CA 1
ATOM 1080 C C . TYR A 1 134 ? -3.414 6.556 -12.019 1.00 87.62 134 TYR A C 1
ATOM 1082 O O . TYR A 1 134 ? -3.929 7.135 -11.064 1.00 87.62 134 TYR A O 1
ATOM 1090 N N . ARG A 1 135 ? -4.157 5.877 -12.902 1.00 91.38 135 ARG A N 1
ATOM 1091 C CA . ARG A 1 135 ? -5.620 5.769 -12.787 1.00 91.38 135 ARG A CA 1
ATOM 1092 C C . ARG A 1 135 ? -6.057 5.041 -11.522 1.00 91.38 135 ARG A C 1
ATOM 1094 O O . ARG A 1 135 ? -7.038 5.445 -10.907 1.00 91.38 135 ARG A O 1
ATOM 1101 N N . GLU A 1 136 ? -5.338 3.996 -11.120 1.00 93.06 136 GLU A N 1
ATOM 1102 C CA . GLU A 1 136 ? -5.606 3.283 -9.868 1.00 93.06 136 GLU A CA 1
ATOM 1103 C C . GLU A 1 136 ? -5.413 4.194 -8.644 1.00 93.06 136 GLU A C 1
ATOM 1105 O O . GLU A 1 136 ? -6.230 4.168 -7.723 1.00 93.06 136 GLU A O 1
ATOM 1110 N N . LEU A 1 137 ? -4.386 5.053 -8.655 1.00 90.06 137 LEU A N 1
ATOM 1111 C CA . LEU A 1 137 ? -4.172 6.069 -7.621 1.00 90.06 137 LEU A CA 1
ATOM 1112 C C . LEU A 1 137 ? -5.288 7.122 -7.605 1.00 90.06 137 LEU A C 1
ATOM 1114 O O . LEU A 1 137 ? -5.758 7.466 -6.523 1.00 90.06 137 LEU A O 1
ATOM 1118 N N . ILE A 1 138 ? -5.758 7.594 -8.765 1.00 89.44 138 ILE A N 1
ATOM 1119 C CA . ILE A 1 138 ? -6.905 8.519 -8.837 1.00 89.44 138 ILE A CA 1
ATOM 1120 C C . ILE A 1 138 ? -8.160 7.860 -8.264 1.00 89.44 138 ILE A C 1
ATOM 1122 O O . ILE A 1 138 ? -8.791 8.420 -7.371 1.00 89.44 138 ILE A O 1
ATOM 1126 N N . ALA A 1 139 ? -8.487 6.649 -8.718 1.00 91.94 139 ALA A N 1
ATOM 1127 C CA . ALA A 1 139 ? -9.655 5.919 -8.237 1.00 91.94 139 ALA A CA 1
ATOM 1128 C C . ALA A 1 139 ? -9.584 5.682 -6.721 1.00 91.94 139 ALA A C 1
ATOM 1130 O O . ALA A 1 139 ? -10.580 5.823 -6.018 1.00 91.94 139 ALA A O 1
ATOM 1131 N N . TRP A 1 140 ? -8.401 5.374 -6.182 1.00 91.88 140 TRP A N 1
ATOM 1132 C CA . TRP A 1 140 ? -8.204 5.297 -4.736 1.00 91.88 140 TRP A CA 1
ATOM 1133 C C . TRP A 1 140 ? -8.415 6.655 -4.047 1.00 91.88 140 TRP A C 1
ATOM 1135 O O . TRP A 1 140 ? -9.087 6.701 -3.014 1.00 91.88 140 TRP A O 1
ATOM 1145 N N . ALA A 1 141 ? -7.891 7.750 -4.604 1.00 87.94 141 ALA A N 1
ATOM 1146 C CA . ALA A 1 141 ? -8.036 9.092 -4.043 1.00 87.94 141 ALA A CA 1
ATOM 1147 C C . ALA A 1 141 ? -9.507 9.546 -3.983 1.00 87.94 141 ALA A C 1
ATOM 1149 O O . ALA A 1 141 ? -9.920 10.187 -3.017 1.00 87.94 141 ALA A O 1
ATOM 1150 N N . GLU A 1 142 ? -10.326 9.147 -4.956 1.00 88.75 142 GLU A N 1
ATOM 1151 C CA . GLU A 1 142 ? -11.773 9.401 -4.968 1.00 88.75 142 GLU A CA 1
ATOM 1152 C C . GLU A 1 142 ? -12.531 8.644 -3.860 1.00 88.75 142 GLU A C 1
ATOM 1154 O O . GLU A 1 142 ? -13.614 9.061 -3.455 1.00 88.75 142 GLU A O 1
ATOM 1159 N N . THR A 1 143 ? -11.957 7.565 -3.309 1.00 88.62 143 THR A N 1
ATOM 1160 C CA . THR A 1 143 ? -12.541 6.815 -2.175 1.00 88.62 143 THR A CA 1
ATOM 1161 C C . THR A 1 143 ? -12.161 7.369 -0.800 1.00 88.62 143 THR A C 1
ATOM 1163 O O . THR A 1 143 ? -12.512 6.774 0.226 1.00 88.62 143 THR A O 1
ATOM 1166 N N . LEU A 1 144 ? -11.407 8.473 -0.740 1.00 86.94 144 LEU A N 1
ATOM 1167 C CA . LEU A 1 144 ? -10.960 9.043 0.527 1.00 86.94 144 LEU A CA 1
ATOM 1168 C C . LEU A 1 144 ? -12.141 9.616 1.324 1.00 86.94 144 LEU A C 1
ATOM 1170 O O . LEU A 1 144 ? -12.923 10.405 0.791 1.00 86.94 144 LEU A O 1
ATOM 1174 N N . PRO A 1 145 ? -12.276 9.266 2.618 1.00 85.81 145 PRO A N 1
ATOM 1175 C CA . PRO A 1 145 ? -13.342 9.823 3.431 1.00 85.81 145 PRO A CA 1
ATOM 1176 C C . PRO A 1 145 ? -13.112 11.325 3.671 1.00 85.81 145 PRO A C 1
ATOM 1178 O O . PRO A 1 145 ? -11.963 11.776 3.695 1.00 85.81 145 PRO A O 1
ATOM 1181 N N . PRO A 1 146 ? -14.175 12.114 3.927 1.00 82.12 146 PRO A N 1
ATOM 1182 C CA . PRO A 1 146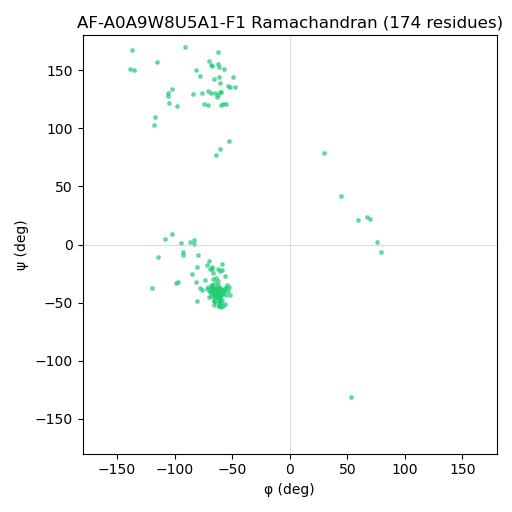 ? -14.055 13.555 4.168 1.00 82.12 146 PRO A CA 1
ATOM 1183 C C . PRO A 1 146 ? -13.101 13.920 5.316 1.00 82.12 146 PRO A C 1
ATOM 1185 O O . PRO A 1 146 ? -12.489 14.983 5.293 1.00 82.12 146 PRO A O 1
ATOM 1188 N N . SER A 1 147 ? -12.926 13.018 6.290 1.00 80.88 147 SER A N 1
ATOM 1189 C CA . SER A 1 147 ? -11.964 13.130 7.399 1.00 80.88 147 SER A CA 1
ATOM 1190 C C . SER A 1 147 ? -10.504 13.251 6.937 1.00 80.88 147 SER A C 1
ATOM 1192 O O . SER A 1 147 ? -9.665 13.756 7.681 1.00 80.88 147 SER A O 1
ATOM 1194 N N . MET A 1 148 ? -10.202 12.811 5.713 1.00 81.81 148 MET A N 1
ATOM 1195 C CA . MET A 1 148 ? -8.868 12.850 5.114 1.00 81.81 148 MET A CA 1
ATOM 1196 C C . MET A 1 148 ? -8.614 14.114 4.295 1.00 81.81 148 MET A C 1
ATOM 1198 O O . MET A 1 148 ? -7.477 14.341 3.881 1.00 81.81 148 MET A O 1
ATOM 1202 N N . VAL A 1 149 ? -9.635 14.942 4.054 1.00 81.38 149 VAL A N 1
ATOM 1203 C CA . VAL A 1 149 ? -9.468 16.221 3.360 1.00 81.38 149 VAL A CA 1
ATOM 1204 C C . VAL A 1 149 ? -8.730 17.187 4.282 1.00 81.38 149 VAL A C 1
ATOM 1206 O O . VAL A 1 149 ? -9.063 17.338 5.458 1.00 81.38 149 VAL A O 1
ATOM 1209 N N . ARG A 1 150 ? -7.699 17.846 3.744 1.00 79.38 150 ARG A N 1
ATOM 1210 C CA . ARG A 1 150 ? -6.910 18.817 4.502 1.00 79.38 150 ARG A CA 1
ATOM 1211 C C . ARG A 1 150 ? -7.789 19.996 4.928 1.00 79.38 150 ARG A C 1
ATOM 1213 O O . ARG A 1 150 ? -8.395 20.659 4.093 1.00 79.38 150 ARG A O 1
ATOM 1220 N N . SER A 1 151 ? -7.778 20.294 6.219 1.00 82.06 151 SER A N 1
ATOM 1221 C CA . SER A 1 151 ? -8.387 21.466 6.841 1.00 82.06 151 SER A CA 1
ATOM 1222 C C . SER A 1 151 ? -7.429 22.056 7.880 1.00 82.06 151 SER A C 1
ATOM 1224 O O . SER A 1 151 ? -6.443 21.424 8.267 1.00 82.06 151 SER A O 1
ATOM 1226 N N . GLU A 1 152 ? -7.701 23.272 8.354 1.00 76.56 152 GLU A N 1
ATOM 1227 C CA . GLU A 1 152 ? -6.892 23.911 9.408 1.00 76.56 152 GLU A CA 1
ATOM 1228 C C . GLU A 1 152 ? -6.882 23.113 10.721 1.00 76.56 152 GLU A C 1
ATOM 1230 O O . GLU A 1 152 ? -5.952 23.222 11.515 1.00 76.56 152 GLU A O 1
ATOM 1235 N N . GLN A 1 153 ? -7.900 22.278 10.928 1.00 82.31 153 GLN A N 1
ATOM 1236 C CA . GLN A 1 153 ? -8.093 21.463 12.126 1.00 82.31 153 GLN A CA 1
ATOM 1237 C C . GLN A 1 153 ? -7.707 19.995 11.893 1.00 82.31 153 GLN A C 1
ATOM 1239 O O . GLN A 1 153 ? -7.984 19.142 12.738 1.00 82.31 153 GLN A O 1
ATOM 1244 N N . SER A 1 154 ? -7.091 19.670 10.750 1.00 83.19 154 SER A N 1
ATOM 1245 C CA . SER A 1 154 ? -6.673 18.304 10.449 1.00 83.19 154 SER A CA 1
ATOM 1246 C C . SER A 1 154 ? -5.681 17.789 11.499 1.00 83.19 154 SER A C 1
ATOM 1248 O O . SER A 1 154 ? -4.670 18.445 11.768 1.00 83.19 154 SER A O 1
ATOM 1250 N N . PRO A 1 155 ? -5.895 16.579 12.042 1.00 83.25 155 PRO A N 1
ATOM 1251 C CA . PRO A 1 155 ? -4.909 15.931 12.894 1.00 83.25 155 PRO A CA 1
ATOM 1252 C C . PRO A 1 155 ? -3.557 15.761 12.186 1.00 83.25 155 PRO A C 1
ATOM 1254 O O . PRO A 1 155 ? -3.500 15.546 10.973 1.00 83.25 155 PRO A O 1
ATOM 1257 N N . HIS A 1 156 ? -2.455 15.760 12.945 1.00 84.81 156 HIS A N 1
ATOM 1258 C CA . HIS A 1 156 ? -1.099 15.635 12.386 1.00 84.81 156 HIS A CA 1
ATOM 1259 C C . HIS A 1 156 ? -0.919 14.430 11.455 1.00 84.81 156 HIS A C 1
ATOM 1261 O O . HIS A 1 156 ? -0.233 14.528 10.441 1.00 84.81 156 HIS A O 1
ATOM 1267 N N . HIS A 1 157 ? -1.560 13.303 11.763 1.00 82.38 157 HIS A N 1
ATOM 1268 C CA . HIS A 1 157 ? -1.479 12.106 10.934 1.00 82.38 157 HIS A CA 1
ATOM 1269 C C . HIS A 1 157 ? -2.098 12.288 9.537 1.00 82.38 157 HIS A C 1
ATOM 1271 O O . HIS A 1 157 ? -1.563 11.750 8.570 1.00 82.38 157 HIS A O 1
ATOM 1277 N N . VAL A 1 158 ? -3.158 13.093 9.412 1.00 82.31 158 VAL A N 1
ATOM 1278 C CA . VAL A 1 158 ? -3.765 13.444 8.118 1.00 82.31 158 VAL A CA 1
ATOM 1279 C C . VAL A 1 158 ? -2.818 14.338 7.318 1.00 82.31 158 VAL A C 1
ATOM 1281 O O . VAL A 1 158 ? -2.640 14.139 6.120 1.00 82.31 158 VAL A O 1
ATOM 1284 N N . LEU A 1 159 ? -2.144 15.286 7.975 1.00 82.94 159 LEU A N 1
ATOM 1285 C CA . LEU A 1 159 ? -1.168 16.161 7.316 1.00 82.94 159 LEU A CA 1
ATOM 1286 C C . LEU A 1 159 ? 0.047 15.383 6.790 1.00 82.94 159 LEU A C 1
ATOM 1288 O O . LEU A 1 159 ? 0.475 15.605 5.659 1.00 82.94 159 LEU A O 1
ATOM 1292 N N . VAL A 1 160 ? 0.576 14.444 7.583 1.00 81.00 160 VAL A N 1
ATOM 1293 C CA . VAL A 1 160 ? 1.675 13.559 7.157 1.00 81.00 160 VAL A CA 1
ATOM 1294 C C . VAL A 1 160 ? 1.241 12.686 5.980 1.00 81.00 160 VAL A C 1
ATOM 1296 O O . VAL A 1 160 ? 1.990 12.556 5.015 1.00 81.00 160 VAL A O 1
ATOM 1299 N N . PHE A 1 161 ? 0.024 12.137 6.021 1.00 82.25 161 PHE A N 1
ATOM 1300 C CA . PHE A 1 161 ? -0.542 11.385 4.902 1.00 82.25 161 PHE A CA 1
ATOM 1301 C C . PHE A 1 161 ? -0.564 12.210 3.610 1.00 82.25 161 PHE A C 1
ATOM 1303 O O . PHE A 1 161 ? -0.030 11.752 2.605 1.00 82.25 161 PHE A O 1
ATOM 1310 N N . GLN A 1 162 ? -1.100 13.434 3.658 1.00 80.44 162 GLN A N 1
ATOM 1311 C CA . GLN A 1 162 ? -1.192 14.319 2.492 1.00 80.44 162 GLN A CA 1
ATOM 1312 C C . GLN A 1 162 ? 0.186 14.643 1.893 1.00 80.44 162 GLN A C 1
ATOM 1314 O O . GLN A 1 162 ? 0.347 14.707 0.674 1.00 80.44 162 GLN A O 1
ATOM 1319 N N . TYR A 1 163 ? 1.200 14.827 2.743 1.00 79.94 163 TYR A N 1
ATOM 1320 C CA . TYR A 1 163 ? 2.572 15.065 2.294 1.00 79.94 163 TYR A CA 1
ATOM 1321 C C . TYR A 1 163 ? 3.150 13.843 1.571 1.00 79.94 163 TYR A C 1
ATOM 1323 O O . TYR A 1 163 ? 3.660 13.955 0.458 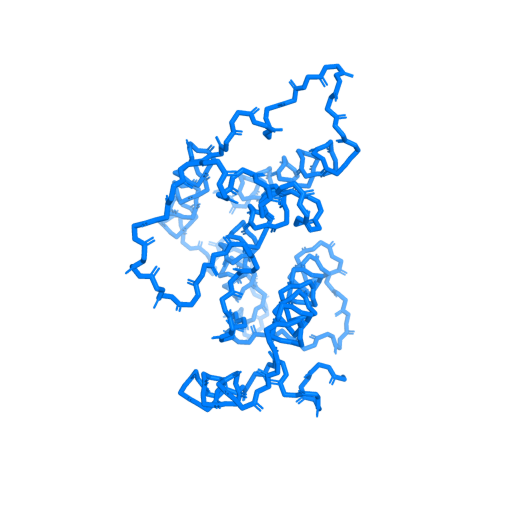1.00 79.94 163 TYR A O 1
ATOM 1331 N N . VAL A 1 164 ? 3.018 12.662 2.175 1.00 74.81 164 VAL A N 1
ATOM 1332 C CA . VAL A 1 164 ? 3.546 11.408 1.626 1.00 74.81 164 VAL A CA 1
ATOM 1333 C C . VAL A 1 164 ? 2.847 11.022 0.317 1.00 74.81 164 VAL A C 1
ATOM 1335 O O . VAL A 1 164 ? 3.521 10.640 -0.640 1.00 74.81 164 VAL A O 1
ATOM 1338 N N . SER A 1 165 ? 1.519 11.156 0.239 1.00 71.94 165 SER A N 1
ATOM 1339 C CA . SER A 1 165 ? 0.753 10.832 -0.972 1.00 71.94 165 SER A CA 1
ATOM 1340 C C . SER A 1 165 ? 1.081 11.772 -2.132 1.00 71.94 165 SER A C 1
ATOM 1342 O O . SER A 1 165 ? 1.206 11.322 -3.272 1.00 71.94 165 SER A O 1
ATOM 1344 N N . SER A 1 166 ? 1.292 13.061 -1.849 1.00 75.56 166 SER A N 1
ATOM 1345 C CA . SER A 1 166 ? 1.674 14.049 -2.866 1.00 75.56 166 SER A CA 1
ATOM 1346 C C . SER A 1 166 ? 3.043 13.738 -3.476 1.00 75.56 166 SER A C 1
ATOM 1348 O O . SER A 1 166 ? 3.186 13.753 -4.696 1.00 75.56 166 SER A O 1
ATOM 1350 N N . ILE A 1 167 ? 4.042 13.392 -2.652 1.00 70.69 167 ILE A N 1
ATOM 1351 C CA . ILE A 1 167 ? 5.383 13.048 -3.154 1.00 70.69 167 ILE A CA 1
ATOM 1352 C C . ILE A 1 167 ? 5.327 11.799 -4.036 1.00 70.69 167 ILE A C 1
ATOM 1354 O O . ILE A 1 167 ? 5.941 11.754 -5.099 1.00 70.69 167 ILE A O 1
ATOM 1358 N N . ALA A 1 168 ? 4.595 10.774 -3.610 1.00 67.38 168 ALA A N 1
ATOM 1359 C CA . ALA A 1 168 ? 4.504 9.540 -4.374 1.00 67.38 168 ALA A CA 1
ATOM 1360 C C . ALA A 1 168 ? 3.794 9.720 -5.723 1.00 67.38 168 ALA A C 1
ATOM 1362 O O . ALA A 1 168 ? 4.241 9.147 -6.714 1.00 67.38 168 ALA A O 1
ATOM 1363 N N . THR A 1 169 ? 2.750 10.554 -5.770 1.00 67.31 169 THR A N 1
ATOM 1364 C CA . THR A 1 169 ? 2.052 10.902 -7.019 1.00 67.31 169 THR A CA 1
ATOM 1365 C C . THR A 1 169 ? 2.996 11.623 -7.983 1.00 67.31 169 THR A C 1
ATOM 1367 O O . THR A 1 169 ? 3.078 11.269 -9.158 1.00 67.31 169 THR A O 1
ATOM 1370 N N . PHE A 1 170 ? 3.798 12.561 -7.469 1.00 65.62 170 PHE A N 1
ATOM 1371 C CA . PHE A 1 170 ? 4.803 13.261 -8.267 1.00 65.62 170 PHE A CA 1
ATOM 1372 C C . PHE A 1 170 ? 5.868 12.310 -8.828 1.00 65.62 170 PHE A C 1
ATOM 1374 O O . PHE A 1 170 ? 6.302 12.470 -9.963 1.00 65.62 170 PHE A O 1
ATOM 1381 N N . MET A 1 171 ? 6.275 11.285 -8.074 1.00 61.91 171 MET A N 1
ATOM 1382 C CA . MET A 1 171 ? 7.213 10.288 -8.594 1.00 61.91 171 MET A CA 1
ATOM 1383 C C . MET A 1 171 ? 6.600 9.430 -9.698 1.00 61.91 171 MET A C 1
ATOM 1385 O O . MET A 1 171 ? 7.271 9.194 -10.693 1.00 61.91 171 MET A O 1
ATOM 1389 N N . THR A 1 172 ? 5.340 8.998 -9.590 1.00 60.09 172 THR A N 1
ATOM 1390 C CA . THR A 1 172 ? 4.706 8.274 -10.706 1.00 60.09 172 THR A CA 1
ATOM 1391 C C . THR A 1 172 ? 4.585 9.124 -11.970 1.00 60.09 172 THR A C 1
ATOM 1393 O O . THR A 1 172 ? 4.684 8.575 -13.060 1.00 60.09 172 THR A O 1
ATOM 1396 N N . GLU A 1 173 ? 4.425 10.444 -11.835 1.00 57.84 173 GLU A N 1
ATOM 1397 C CA . GLU A 1 173 ? 4.414 11.374 -12.971 1.00 57.84 173 GLU A CA 1
ATOM 1398 C C . GLU A 1 173 ? 5.821 11.638 -13.531 1.00 57.84 173 GLU A C 1
ATOM 1400 O O . GLU A 1 173 ? 5.994 11.695 -14.741 1.00 57.84 173 GLU A O 1
ATOM 1405 N N . ALA A 1 174 ? 6.845 11.751 -12.679 1.00 55.66 174 ALA A N 1
ATOM 1406 C CA . ALA A 1 174 ? 8.222 12.027 -13.100 1.00 55.66 174 ALA A CA 1
ATOM 1407 C C . ALA A 1 174 ? 8.903 10.857 -13.838 1.00 55.66 174 ALA A C 1
ATOM 1409 O O . ALA A 1 174 ? 9.965 11.044 -14.435 1.00 55.66 174 ALA A O 1
ATOM 1410 N N . PHE A 1 175 ? 8.326 9.656 -13.767 1.00 49.00 175 PHE A N 1
ATOM 1411 C CA . PHE A 1 175 ? 8.836 8.449 -14.422 1.00 49.00 175 PHE A CA 1
ATOM 1412 C C . PHE A 1 175 ? 7.983 7.979 -15.619 1.00 49.00 175 PHE A C 1
ATOM 1414 O O . PHE A 1 175 ? 8.286 6.921 -16.176 1.00 49.00 175 PHE A O 1
ATOM 1421 N N . ALA A 1 176 ? 6.951 8.741 -16.007 1.00 44.97 176 ALA A N 1
ATOM 1422 C CA . ALA A 1 176 ? 6.173 8.558 -17.238 1.00 44.97 176 ALA A CA 1
ATOM 1423 C C . ALA A 1 176 ? 6.726 9.431 -18.378 1.00 44.97 176 ALA A C 1
ATOM 1425 O O . ALA A 1 176 ? 6.688 8.957 -19.537 1.00 44.97 176 ALA A O 1
#

Organism: NCBI:txid2494466

Solvent-accessible surface area (backbone atoms only — not comparable to full-atom values): 10632 Å² total; per-residue (Å²): 107,56,57,82,72,57,44,43,97,49,57,49,70,59,45,50,57,52,46,74,76,47,56,71,68,56,44,46,53,51,22,46,53,28,47,50,51,48,45,50,51,45,49,40,52,70,77,62,61,52,84,91,65,83,75,75,94,64,78,54,58,59,60,56,53,96,52,74,87,80,68,96,61,98,65,62,76,68,60,57,53,55,56,46,72,71,36,76,70,43,69,50,49,44,51,49,49,56,51,40,55,57,51,38,57,52,42,41,60,67,65,68,68,50,55,87,76,78,67,62,66,73,80,75,51,51,66,70,58,50,53,52,53,51,51,51,49,50,59,52,59,73,67,56,56,78,89,64,53,88,54,99,80,51,54,69,69,44,55,53,47,56,54,54,54,51,55,53,52,51,50,58,59,76,72,102

Sequence (176 aa):
MGTRLGLFGVEPSVAVERARKISPEMQSATSYAAWGTFNWIVLMALFYQQPGLSYPEHPPAVPIPGHTWHHSSEGSPESTRQTLQQTYMGDTFPVLCRFWRIMHEVTLKYYRDQPYPREGLSSHITLAFAEYKYRELIAWAETLPPSMVRSEQSPHHVLVFQYVSSIATFMTEAFA

Foldseek 3Di:
DCVVVVQAPDDLVRVVVVLVVDDPVVLLVSLCVSLVVLLVLLCCCPPVVDPPRDQGPAGGSRDHRLDDPDDPDPDDPVVSVVSQVPGVVRVLRSLSSLVSRLSSVVSCQQPVVADPVGDQSPVRDDPVNLVVSLVVLVVSVVVDDPLLDDDPPRDPSSVVSVVVSVVVSVVSVVSD